Protein AF-A0A433RNG0-F1 (afdb_monomer_lite)

Structure (mmCIF, N/CA/C/O backbone):
data_AF-A0A433RNG0-F1
#
_entry.id   AF-A0A433RNG0-F1
#
loop_
_atom_site.group_PDB
_atom_site.id
_atom_site.type_symbol
_atom_site.label_atom_id
_atom_site.label_alt_id
_atom_site.label_comp_id
_atom_site.label_asym_id
_atom_site.label_entity_id
_atom_site.label_seq_id
_atom_site.pdbx_PDB_ins_code
_atom_site.Cartn_x
_atom_site.Cartn_y
_atom_site.Cartn_z
_atom_site.occupancy
_atom_site.B_iso_or_equiv
_atom_site.auth_seq_id
_atom_site.auth_comp_id
_atom_site.auth_asym_id
_atom_site.auth_atom_id
_atom_site.pdbx_PDB_model_num
ATOM 1 N N . MET A 1 1 ? -8.331 10.944 -22.963 1.00 43.50 1 MET A N 1
ATOM 2 C CA . MET A 1 1 ? -7.564 9.781 -22.475 1.00 43.50 1 MET A CA 1
ATOM 3 C C . MET A 1 1 ? -6.135 10.253 -22.287 1.00 43.50 1 MET A C 1
ATOM 5 O O . MET A 1 1 ? -5.576 10.763 -23.249 1.00 43.50 1 MET A O 1
ATOM 9 N N . MET A 1 2 ? -5.602 10.218 -21.063 1.00 50.66 2 MET A N 1
ATOM 10 C CA . MET A 1 2 ? -4.180 10.497 -20.838 1.00 50.66 2 MET A CA 1
ATOM 11 C C . MET A 1 2 ? -3.370 9.365 -21.469 1.00 50.66 2 MET A C 1
ATOM 13 O O . MET A 1 2 ? -3.699 8.191 -21.306 1.00 50.66 2 MET A O 1
ATOM 17 N N . GLU A 1 3 ? -2.357 9.724 -22.245 1.00 58.81 3 GLU A N 1
ATOM 18 C CA . GLU A 1 3 ? -1.425 8.773 -22.835 1.00 58.81 3 GLU A CA 1
ATOM 19 C C . GLU A 1 3 ? -0.542 8.216 -21.706 1.00 58.81 3 GLU A C 1
ATOM 21 O O . GLU A 1 3 ? 0.407 8.864 -21.266 1.00 58.81 3 GLU A O 1
ATOM 26 N N . ASN A 1 4 ? -0.895 7.039 -21.180 1.00 62.38 4 ASN A N 1
ATOM 27 C CA . ASN A 1 4 ? -0.120 6.372 -20.133 1.00 62.38 4 ASN A CA 1
ATOM 28 C C . ASN A 1 4 ? 1.174 5.822 -20.728 1.00 62.38 4 ASN A C 1
ATOM 30 O O . ASN A 1 4 ? 1.236 4.715 -21.267 1.00 62.38 4 ASN A O 1
ATOM 34 N N . LYS A 1 5 ? 2.224 6.633 -20.648 1.00 83.06 5 LYS A N 1
ATOM 35 C CA . LYS A 1 5 ? 3.543 6.276 -21.146 1.00 83.06 5 LYS A CA 1
ATOM 36 C C . LYS A 1 5 ? 4.182 5.248 -20.204 1.00 83.06 5 LYS A C 1
ATOM 38 O O . LYS A 1 5 ? 4.719 5.608 -19.166 1.00 83.06 5 LYS A O 1
ATOM 43 N N . GLN A 1 6 ? 4.163 3.972 -20.593 1.00 88.44 6 GLN A N 1
ATOM 44 C CA . GLN A 1 6 ? 4.719 2.850 -19.811 1.00 88.44 6 GLN A CA 1
ATOM 45 C C . GLN A 1 6 ? 6.244 2.904 -19.614 1.00 88.44 6 GLN A C 1
ATOM 47 O O . GLN A 1 6 ? 6.797 2.140 -18.829 1.00 88.44 6 GLN A O 1
ATOM 52 N N . ILE A 1 7 ? 6.944 3.777 -20.343 1.00 93.00 7 ILE A N 1
ATOM 53 C CA . ILE A 1 7 ? 8.397 3.929 -20.257 1.00 93.00 7 ILE A CA 1
ATOM 54 C C . ILE A 1 7 ? 8.771 5.411 -20.219 1.00 93.00 7 ILE A C 1
ATOM 56 O O . ILE A 1 7 ? 8.290 6.215 -21.023 1.00 93.00 7 ILE A O 1
ATOM 60 N N . LYS A 1 8 ? 9.689 5.792 -19.328 1.00 90.25 8 LYS A N 1
ATOM 61 C CA . LYS A 1 8 ? 10.209 7.170 -19.294 1.00 90.25 8 LYS A CA 1
ATOM 62 C C . LYS A 1 8 ? 11.068 7.457 -20.526 1.00 90.25 8 LYS A C 1
ATOM 64 O O . LYS A 1 8 ? 10.851 8.448 -21.231 1.00 90.25 8 LYS A O 1
ATOM 69 N N . SER A 1 9 ? 12.002 6.554 -20.830 1.00 94.31 9 SER A N 1
ATOM 70 C CA . SER A 1 9 ? 12.851 6.594 -22.024 1.00 94.31 9 SER A CA 1
ATOM 71 C C . SER A 1 9 ? 13.314 5.192 -22.429 1.00 94.31 9 SER A C 1
ATOM 73 O O . SER A 1 9 ? 13.340 4.279 -21.609 1.00 94.31 9 SER A O 1
ATOM 75 N N . LYS A 1 10 ? 13.721 5.022 -23.695 1.00 94.19 10 LYS A N 1
ATOM 76 C CA . LYS A 1 10 ? 14.255 3.743 -24.196 1.00 94.19 10 LYS A CA 1
ATOM 77 C C . LYS A 1 10 ? 15.561 3.342 -23.504 1.00 94.19 10 LYS A C 1
ATOM 79 O O . LYS A 1 10 ? 15.725 2.173 -23.187 1.00 94.19 10 LYS A O 1
ATOM 84 N N . ASN A 1 11 ? 16.451 4.300 -23.231 1.00 96.94 11 ASN A N 1
ATOM 85 C CA . ASN A 1 11 ? 17.732 4.013 -22.576 1.00 96.94 11 ASN A CA 1
ATOM 86 C C . ASN A 1 11 ? 17.516 3.410 -21.183 1.00 96.94 11 ASN A C 1
ATOM 88 O O . ASN A 1 11 ? 18.142 2.417 -20.855 1.00 96.94 11 ASN A O 1
ATOM 92 N N . ARG A 1 12 ? 16.559 3.921 -20.394 1.00 94.75 12 ARG A N 1
ATOM 93 C CA . ARG A 1 12 ? 16.276 3.358 -19.061 1.00 94.75 12 ARG A CA 1
ATOM 94 C C . ARG A 1 12 ? 15.708 1.939 -19.107 1.00 94.75 12 ARG A C 1
ATOM 96 O O . ARG A 1 12 ? 15.980 1.156 -18.204 1.00 94.75 12 ARG A O 1
ATOM 103 N N . VAL A 1 13 ? 14.973 1.597 -20.162 1.00 94.44 13 VAL A N 1
AT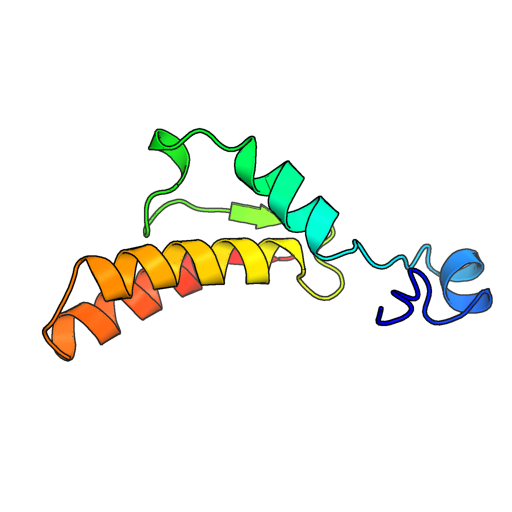OM 104 C CA . VAL A 1 13 ? 14.513 0.220 -20.392 1.00 94.44 13 VAL A CA 1
ATOM 105 C C . VAL A 1 13 ? 15.702 -0.688 -20.706 1.00 94.44 13 VAL A C 1
ATOM 107 O O . VAL A 1 13 ? 15.833 -1.745 -20.105 1.00 94.44 13 VAL A O 1
ATOM 110 N N . VAL A 1 14 ? 16.579 -0.272 -21.624 1.00 95.94 14 VAL A N 1
ATOM 111 C CA . VAL A 1 14 ? 17.723 -1.086 -22.070 1.00 95.94 14 VAL A CA 1
ATOM 112 C C . VAL A 1 14 ? 18.780 -1.240 -20.972 1.00 95.94 14 VAL A C 1
ATOM 114 O O . VAL A 1 14 ? 19.254 -2.347 -20.743 1.00 95.94 14 VAL A O 1
ATOM 117 N N . ASP A 1 15 ? 19.116 -0.152 -20.279 1.00 96.56 15 ASP A N 1
ATOM 118 C CA . ASP A 1 15 ? 20.242 -0.103 -19.340 1.00 96.56 15 ASP A CA 1
ATOM 119 C C . ASP A 1 15 ? 19.846 -0.507 -17.907 1.00 96.56 15 ASP A C 1
ATOM 121 O O . ASP A 1 15 ? 20.699 -0.934 -17.126 1.00 96.56 15 ASP A O 1
ATOM 125 N N . HIS A 1 16 ? 18.566 -0.358 -17.536 1.00 92.88 16 HIS A N 1
ATOM 126 C CA . HIS A 1 16 ? 18.090 -0.559 -16.158 1.00 92.88 16 HIS A CA 1
ATOM 127 C C . HIS A 1 16 ? 16.824 -1.415 -16.034 1.00 92.88 16 HIS A C 1
ATOM 129 O O . HIS A 1 16 ? 16.390 -1.672 -14.914 1.00 92.88 16 HIS A O 1
ATOM 135 N N . GLY A 1 17 ? 16.199 -1.826 -17.143 1.00 90.88 17 GLY A N 1
ATOM 136 C CA . GLY A 1 17 ? 14.932 -2.559 -17.103 1.00 90.88 17 GLY A CA 1
ATOM 137 C C . GLY A 1 17 ? 13.761 -1.758 -16.519 1.00 90.88 17 GLY A C 1
ATOM 138 O O . GLY A 1 17 ? 12.781 -2.360 -16.092 1.00 90.88 17 GLY A O 1
ATOM 139 N N . GLU A 1 18 ? 13.841 -0.420 -16.467 1.00 92.44 18 GLU A N 1
ATOM 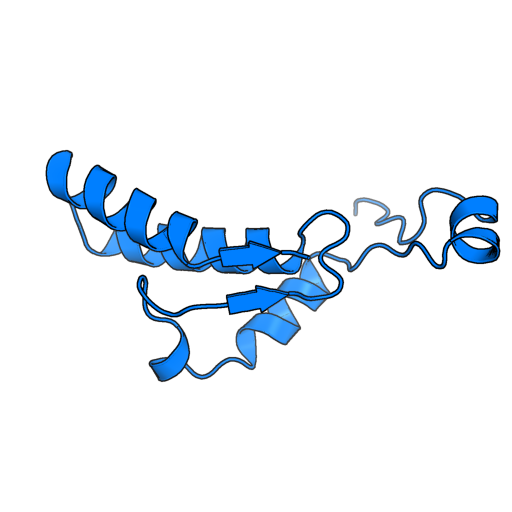140 C CA . GLU A 1 18 ? 12.783 0.398 -15.859 1.00 92.44 18 GLU A CA 1
ATOM 141 C C . GLU A 1 18 ? 11.525 0.407 -16.736 1.00 92.44 18 GLU A C 1
ATOM 143 O O . GLU A 1 18 ? 11.551 0.852 -17.887 1.00 92.44 18 GLU A O 1
ATOM 148 N N . VAL A 1 19 ? 10.407 -0.016 -16.150 1.00 93.25 19 VAL A N 1
ATOM 149 C CA . VAL A 1 19 ? 9.064 0.038 -16.733 1.00 93.25 19 VAL A CA 1
ATOM 150 C C . VAL A 1 19 ? 8.074 0.552 -15.690 1.00 93.25 19 VAL A C 1
ATOM 152 O O . VAL A 1 19 ? 8.286 0.382 -14.491 1.00 93.25 19 VAL A O 1
ATOM 155 N N . LEU A 1 20 ? 7.003 1.200 -16.145 1.00 93.94 20 LEU A N 1
ATOM 156 C CA . LEU A 1 20 ? 5.933 1.702 -15.288 1.00 93.94 20 LEU A CA 1
ATOM 157 C C . LEU A 1 20 ? 4.706 0.804 -15.410 1.00 93.94 20 LEU A C 1
ATOM 159 O O . LEU A 1 20 ? 4.165 0.616 -16.505 1.00 93.94 20 LEU A O 1
ATOM 163 N N . THR A 1 21 ? 4.256 0.277 -14.275 1.00 93.56 21 THR A N 1
ATOM 164 C CA . THR A 1 21 ? 2.989 -0.450 -14.180 1.00 93.56 21 THR A CA 1
ATOM 165 C C . THR A 1 21 ? 1.838 0.555 -14.264 1.00 93.56 21 THR A C 1
ATOM 167 O O . THR A 1 21 ? 1.807 1.485 -13.460 1.00 93.56 21 THR A O 1
ATOM 170 N N . PRO A 1 22 ? 0.905 0.427 -15.225 1.00 93.44 22 PRO A N 1
ATOM 171 C CA . PRO A 1 22 ? -0.212 1.357 -15.341 1.00 93.44 22 PRO A CA 1
ATOM 172 C C . PRO A 1 22 ? -1.242 1.139 -14.224 1.00 93.44 22 PRO A C 1
ATOM 174 O O . PRO A 1 22 ? -1.485 -0.000 -13.831 1.00 93.44 22 PRO A O 1
ATOM 177 N N . ASP A 1 23 ? -1.899 2.217 -13.790 1.00 93.62 23 ASP A N 1
ATOM 178 C CA . ASP A 1 23 ? -2.834 2.210 -12.650 1.00 93.62 23 ASP A CA 1
ATOM 179 C C . ASP A 1 23 ? -3.923 1.132 -12.752 1.00 93.62 23 ASP A C 1
ATOM 181 O O . ASP A 1 23 ? -4.161 0.412 -11.790 1.00 93.62 23 ASP A O 1
ATOM 185 N N . TRP A 1 24 ? -4.528 0.949 -13.933 1.00 94.94 24 TRP A N 1
ATOM 186 C CA . TRP A 1 24 ? -5.569 -0.070 -14.133 1.00 94.94 24 TRP A CA 1
ATOM 187 C C . TRP A 1 24 ? -5.063 -1.493 -13.857 1.00 94.94 24 TRP A C 1
ATOM 189 O O . TRP A 1 24 ? -5.798 -2.311 -13.321 1.00 94.94 24 TRP A O 1
ATOM 199 N N . LEU A 1 25 ? -3.802 -1.786 -14.194 1.00 96.12 25 LEU A N 1
ATOM 200 C CA . LEU A 1 25 ? -3.216 -3.105 -13.964 1.00 96.12 25 LEU A CA 1
ATOM 201 C C . LEU A 1 25 ? -2.881 -3.291 -12.485 1.00 96.12 25 LEU A C 1
ATOM 203 O O . LEU A 1 25 ? -3.028 -4.391 -11.962 1.00 96.12 25 LEU A O 1
ATOM 207 N N . VAL A 1 26 ? -2.438 -2.222 -11.814 1.00 96.69 26 VAL A N 1
ATOM 208 C CA . VAL A 1 26 ? -2.253 -2.232 -10.359 1.00 96.69 26 VAL A CA 1
ATOM 209 C C . VAL A 1 26 ? -3.580 -2.557 -9.681 1.00 96.69 26 VAL A C 1
ATOM 211 O O . VAL A 1 26 ? -3.615 -3.452 -8.841 1.00 96.69 26 VAL A O 1
ATOM 214 N N . ASP A 1 27 ? -4.663 -1.887 -10.076 1.00 97.31 27 ASP A N 1
ATOM 215 C CA . ASP A 1 27 ? -5.983 -2.120 -9.498 1.00 97.31 27 ASP A CA 1
ATOM 216 C C . ASP A 1 27 ? -6.477 -3.553 -9.736 1.00 97.31 27 ASP A C 1
ATOM 218 O O . ASP A 1 27 ? -6.793 -4.243 -8.764 1.00 97.31 27 ASP A O 1
ATOM 222 N N . ASP A 1 28 ? -6.428 -4.038 -10.982 1.00 98.25 28 ASP A N 1
ATOM 223 C CA . ASP A 1 28 ? -6.825 -5.407 -11.337 1.00 98.25 28 ASP A CA 1
ATOM 224 C C . ASP A 1 28 ? -6.032 -6.460 -10.545 1.00 98.25 28 ASP A C 1
ATOM 226 O O . ASP A 1 28 ? -6.586 -7.451 -10.072 1.00 98.25 28 ASP A O 1
ATOM 230 N N . MET A 1 29 ? -4.720 -6.265 -10.386 1.00 97.62 29 MET A N 1
ATOM 231 C CA . MET A 1 29 ? -3.867 -7.204 -9.653 1.00 97.62 29 MET A CA 1
ATOM 232 C C . MET A 1 29 ? -4.139 -7.189 -8.151 1.00 97.62 29 MET A C 1
ATOM 234 O O . MET A 1 29 ? -4.140 -8.246 -7.518 1.00 97.62 29 MET A O 1
ATOM 238 N N . LEU A 1 30 ? -4.357 -6.013 -7.566 1.00 97.38 30 LEU A N 1
ATOM 239 C CA . LEU A 1 30 ? -4.673 -5.905 -6.147 1.00 97.38 30 LEU A CA 1
ATOM 240 C C . LEU A 1 30 ? -6.082 -6.448 -5.836 1.00 97.38 30 LEU A C 1
ATOM 242 O O . LEU A 1 30 ? -6.307 -6.924 -4.725 1.00 97.38 30 LEU A O 1
ATOM 246 N N . ASP A 1 31 ? -7.010 -6.444 -6.797 1.00 97.31 31 ASP A N 1
ATOM 247 C CA . ASP A 1 31 ? -8.354 -7.030 -6.653 1.00 97.31 31 ASP A CA 1
ATOM 248 C C . ASP A 1 31 ? -8.342 -8.565 -6.592 1.00 97.31 31 ASP A C 1
ATOM 250 O O . ASP A 1 31 ? -9.295 -9.184 -6.116 1.00 97.31 31 ASP A O 1
ATOM 254 N N . LEU A 1 32 ? -7.235 -9.197 -6.994 1.00 97.31 32 LEU A N 1
ATOM 255 C CA . LEU A 1 32 ? -7.024 -10.635 -6.810 1.00 97.31 32 LEU A CA 1
ATOM 256 C C . LEU A 1 32 ? -6.697 -11.005 -5.356 1.00 97.31 32 LEU A C 1
ATOM 258 O O . LEU A 1 32 ? -6.706 -12.188 -5.008 1.00 97.31 32 LEU A O 1
ATOM 262 N N . ILE A 1 33 ? -6.380 -10.027 -4.502 1.00 95.62 33 ILE A N 1
ATOM 263 C CA . ILE A 1 33 ? -6.037 -10.269 -3.100 1.00 95.62 33 ILE A CA 1
ATOM 264 C C . ILE A 1 33 ? -7.323 -10.584 -2.318 1.00 95.62 33 ILE A C 1
ATOM 266 O O . ILE A 1 33 ? -8.243 -9.764 -2.295 1.00 95.62 33 ILE A O 1
ATOM 270 N N . PRO A 1 34 ? -7.407 -11.737 -1.624 1.00 94.56 34 PRO A N 1
ATOM 271 C CA . PRO A 1 34 ? -8.588 -12.087 -0.843 1.00 94.56 34 PRO A CA 1
ATOM 272 C C . PRO A 1 34 ? -8.887 -11.053 0.247 1.00 94.56 34 PRO A C 1
ATOM 274 O O . PRO A 1 34 ? -7.973 -10.572 0.915 1.00 94.56 34 PRO A O 1
ATOM 277 N N . LEU A 1 35 ? -10.171 -10.789 0.504 1.00 90.44 35 LEU A N 1
ATOM 278 C CA . LEU A 1 35 ? -10.607 -9.821 1.522 1.00 90.44 35 LEU A CA 1
ATOM 279 C C . LEU A 1 35 ? -10.000 -10.092 2.909 1.00 90.44 35 LEU A C 1
ATOM 281 O O . LEU A 1 35 ? -9.568 -9.162 3.587 1.00 90.44 35 LEU A O 1
ATOM 285 N N . ASP A 1 36 ? -9.873 -11.363 3.302 1.00 90.06 36 ASP A N 1
ATOM 286 C CA . ASP A 1 36 ? -9.284 -11.757 4.591 1.00 90.06 36 ASP A CA 1
ATOM 287 C C . ASP A 1 36 ? -7.803 -11.365 4.738 1.00 90.06 36 ASP A C 1
ATOM 289 O O . ASP A 1 36 ? -7.298 -11.251 5.861 1.00 90.06 36 ASP A O 1
ATOM 293 N N . ALA A 1 37 ? -7.110 -11.135 3.617 1.00 90.69 37 ALA A N 1
ATOM 294 C CA . ALA A 1 37 ? -5.732 -10.666 3.572 1.00 90.69 37 ALA A CA 1
ATOM 295 C C . ALA A 1 37 ? -5.616 -9.130 3.561 1.00 90.69 37 ALA A C 1
ATOM 297 O O . ALA A 1 37 ? -4.514 -8.624 3.756 1.00 90.69 37 ALA A O 1
ATOM 298 N N . SER A 1 38 ? -6.718 -8.383 3.433 1.00 92.06 38 SER A N 1
ATOM 299 C CA . SER A 1 38 ? -6.734 -6.925 3.198 1.00 92.06 38 SER A CA 1
ATOM 300 C C . SER A 1 38 ? -7.000 -6.071 4.445 1.00 92.06 38 SER A C 1
ATOM 302 O O . SER A 1 38 ? -7.502 -4.954 4.359 1.00 92.06 38 SER A O 1
ATOM 304 N N . LYS A 1 39 ? -6.640 -6.565 5.634 1.00 95.94 39 LYS A N 1
ATOM 305 C CA . LYS A 1 39 ? -6.800 -5.828 6.901 1.00 95.94 39 LYS A CA 1
ATOM 306 C C . LYS A 1 39 ? -5.867 -4.612 6.963 1.00 95.94 39 LYS A C 1
ATOM 308 O O . LYS A 1 39 ? -4.765 -4.627 6.404 1.00 95.94 39 LYS A O 1
ATOM 313 N N . ILE A 1 40 ? -6.238 -3.593 7.746 1.00 97.44 40 ILE A N 1
ATOM 314 C CA . ILE A 1 40 ? -5.388 -2.409 7.999 1.00 97.44 40 ILE A CA 1
ATOM 315 C C . ILE A 1 40 ? -3.994 -2.829 8.501 1.00 97.44 40 ILE A C 1
ATOM 317 O O . ILE A 1 40 ? -2.985 -2.322 8.017 1.00 97.44 40 ILE A O 1
ATOM 321 N N . SER A 1 41 ? -3.915 -3.833 9.378 1.00 97.06 41 SER A N 1
ATOM 322 C CA . SER A 1 41 ? -2.660 -4.356 9.941 1.00 97.06 41 SER A CA 1
ATOM 323 C C . SER A 1 41 ? -1.942 -5.413 9.088 1.00 97.06 41 SER A C 1
ATOM 325 O O . SER A 1 41 ? -0.860 -5.863 9.470 1.00 97.06 41 SER A O 1
ATOM 327 N N . SER A 1 42 ? -2.502 -5.828 7.943 1.00 97.62 42 SER A N 1
ATOM 328 C CA . SER A 1 42 ? -1.838 -6.777 7.036 1.00 97.62 42 SER A CA 1
ATOM 329 C C . SER A 1 42 ? -0.528 -6.208 6.500 1.00 97.62 42 SER A C 1
ATOM 331 O O . SER A 1 42 ? -0.469 -5.030 6.143 1.00 97.62 42 SER A O 1
ATOM 333 N N . ARG A 1 43 ? 0.497 -7.059 6.395 1.00 97.44 43 ARG A N 1
ATOM 334 C CA . ARG A 1 43 ? 1.833 -6.690 5.913 1.00 97.44 43 ARG A CA 1
ATOM 335 C C . ARG A 1 43 ? 2.004 -7.026 4.442 1.00 97.44 43 ARG A C 1
ATOM 337 O O . ARG A 1 43 ? 1.710 -8.149 4.044 1.00 97.44 43 ARG A O 1
ATOM 344 N N . TYR A 1 44 ? 2.540 -6.078 3.681 1.00 97.44 44 TYR A N 1
ATOM 345 C CA . TYR A 1 44 ? 2.815 -6.237 2.255 1.00 97.44 44 TYR A CA 1
ATOM 346 C C . TYR A 1 44 ? 4.274 -5.926 1.963 1.00 97.44 44 TYR A C 1
ATOM 348 O O . TYR A 1 44 ? 4.796 -4.912 2.422 1.00 97.44 44 TYR A O 1
ATOM 356 N N . LEU A 1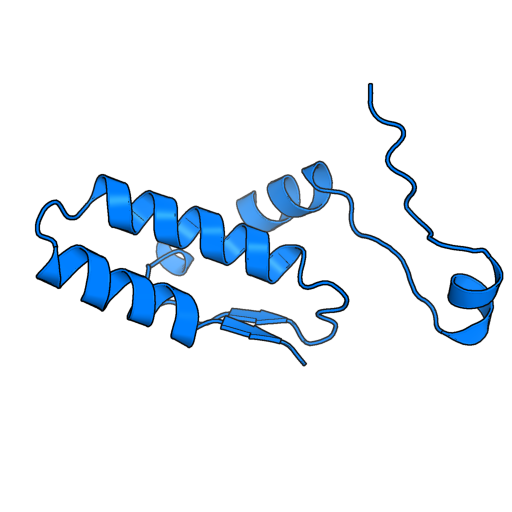 45 ? 4.915 -6.808 1.202 1.00 97.00 45 LEU A N 1
ATOM 357 C CA . LEU A 1 45 ? 6.277 -6.639 0.723 1.00 97.00 45 LEU A CA 1
ATOM 358 C C . LEU A 1 45 ? 6.249 -6.581 -0.798 1.00 97.00 45 LEU A C 1
ATOM 360 O O . LEU A 1 45 ? 5.813 -7.541 -1.427 1.00 97.00 45 LEU A O 1
ATOM 364 N N . GLU A 1 46 ? 6.766 -5.493 -1.353 1.00 96.44 46 GLU A N 1
ATOM 365 C CA . GLU A 1 46 ? 7.054 -5.374 -2.774 1.00 96.44 46 GLU A CA 1
ATOM 366 C C . GLU A 1 46 ? 8.571 -5.320 -2.974 1.00 96.44 46 GLU A C 1
ATOM 368 O O . GLU A 1 46 ? 9.233 -4.377 -2.540 1.00 96.44 46 GLU A O 1
ATOM 373 N N . ASN A 1 47 ? 9.140 -6.362 -3.586 1.00 94.12 47 ASN A N 1
ATOM 374 C CA . ASN A 1 47 ? 10.594 -6.500 -3.710 1.00 94.12 47 ASN A CA 1
ATOM 375 C C . ASN A 1 47 ? 11.198 -5.669 -4.851 1.00 94.12 47 ASN A C 1
ATOM 377 O O . ASN A 1 47 ? 12.411 -5.488 -4.877 1.00 94.12 47 ASN A O 1
ATOM 381 N N . SER A 1 48 ? 10.370 -5.247 -5.808 1.00 91.50 48 SER A N 1
ATOM 382 C CA . SER A 1 48 ? 10.763 -4.498 -7.000 1.00 91.50 48 SER A CA 1
ATOM 383 C C . SER A 1 48 ? 9.933 -3.223 -7.057 1.00 91.50 48 SER A C 1
ATOM 385 O O . SER A 1 48 ? 9.263 -2.930 -8.048 1.00 91.50 48 SER A O 1
ATOM 387 N N . SER A 1 49 ? 9.941 -2.482 -5.944 1.00 92.50 49 SER A N 1
ATOM 388 C CA . SER A 1 49 ? 8.933 -1.458 -5.674 1.00 92.50 49 SER A CA 1
ATOM 389 C C . SER A 1 49 ? 8.956 -0.308 -6.672 1.00 92.50 49 SER A C 1
ATOM 391 O O . SER A 1 49 ? 7.899 0.257 -6.945 1.00 92.50 49 SER A O 1
ATOM 393 N N . GLY A 1 50 ? 10.101 -0.008 -7.293 1.00 91.62 50 GLY A N 1
ATOM 394 C CA . GLY A 1 50 ? 10.200 1.019 -8.330 1.00 91.62 50 GLY A CA 1
ATOM 395 C C . GLY A 1 50 ? 9.681 2.364 -7.816 1.00 91.62 50 GLY A C 1
ATOM 396 O O . GLY A 1 50 ? 10.208 2.905 -6.851 1.00 91.62 50 GLY A O 1
ATOM 397 N N . GLU A 1 51 ? 8.630 2.902 -8.442 1.00 91.50 51 GLU A N 1
ATOM 398 C CA . GLU A 1 51 ? 7.951 4.130 -7.980 1.00 91.50 51 GLU A CA 1
ATOM 399 C C . GLU A 1 51 ? 6.863 3.885 -6.919 1.00 91.50 51 GLU A C 1
ATOM 401 O O . GLU A 1 51 ? 6.165 4.804 -6.503 1.00 91.50 51 GLU A O 1
ATOM 406 N N . GLY A 1 52 ? 6.708 2.643 -6.472 1.00 95.12 52 GLY A N 1
ATOM 407 C CA . GLY A 1 52 ? 5.801 2.251 -5.402 1.00 95.12 52 GLY A CA 1
ATOM 408 C C . GLY A 1 52 ? 4.353 2.056 -5.842 1.00 95.12 52 GLY A C 1
ATOM 409 O O . GLY A 1 52 ? 3.479 2.101 -4.987 1.00 95.12 52 GLY A O 1
ATOM 410 N N . ALA A 1 53 ? 4.074 1.828 -7.131 1.00 96.06 53 ALA A N 1
ATOM 411 C CA . ALA A 1 53 ? 2.707 1.786 -7.668 1.00 96.06 53 ALA A CA 1
ATOM 412 C C . ALA A 1 53 ? 1.770 0.844 -6.878 1.00 96.06 53 ALA A C 1
ATOM 414 O O . ALA A 1 53 ? 0.701 1.259 -6.431 1.00 96.06 53 ALA A O 1
ATOM 415 N N . PHE A 1 54 ? 2.212 -0.387 -6.600 1.00 97.31 54 PHE A N 1
ATOM 416 C CA . PHE A 1 54 ? 1.453 -1.335 -5.774 1.00 97.31 54 PHE A CA 1
ATOM 417 C C . PHE A 1 54 ? 1.339 -0.898 -4.312 1.00 97.31 54 PHE A C 1
ATOM 419 O O . PHE A 1 54 ? 0.262 -0.993 -3.730 1.00 97.31 54 PHE A O 1
ATOM 426 N N . LEU A 1 55 ? 2.417 -0.383 -3.714 1.00 97.75 55 LEU A N 1
ATOM 427 C CA . LEU A 1 55 ? 2.409 0.071 -2.319 1.00 97.75 55 LEU A CA 1
ATOM 428 C C . LEU A 1 55 ? 1.463 1.260 -2.116 1.00 97.75 55 LEU A C 1
ATOM 430 O O . LEU A 1 55 ? 0.751 1.303 -1.117 1.00 97.75 55 LEU A O 1
ATOM 434 N N . LEU A 1 56 ? 1.405 2.185 -3.077 1.00 97.31 56 LEU A N 1
ATOM 435 C CA . LEU A 1 56 ? 0.459 3.300 -3.081 1.00 97.31 56 LEU A CA 1
ATOM 436 C C . LEU A 1 56 ? -0.984 2.807 -3.232 1.00 97.31 56 LEU A C 1
ATOM 438 O O . LEU A 1 56 ? -1.854 3.255 -2.486 1.00 97.31 56 LEU A O 1
ATOM 442 N N . GLY A 1 57 ? -1.235 1.855 -4.137 1.00 97.44 57 GLY A N 1
ATOM 443 C CA . GLY A 1 57 ? -2.553 1.234 -4.293 1.00 97.44 57 GLY A CA 1
ATOM 444 C C . GLY A 1 57 ? -3.025 0.522 -3.020 1.00 97.44 57 GLY A C 1
ATOM 445 O O . GLY A 1 57 ? -4.164 0.702 -2.588 1.00 97.44 57 GLY A O 1
ATOM 446 N N . ILE A 1 58 ? -2.135 -0.224 -2.359 1.00 97.81 58 ILE A N 1
ATOM 447 C CA . ILE A 1 58 ? -2.425 -0.889 -1.081 1.00 97.81 58 ILE A CA 1
ATOM 448 C C . ILE A 1 58 ? -2.661 0.140 0.028 1.00 97.81 58 ILE A C 1
ATOM 450 O O . ILE A 1 58 ? -3.613 -0.008 0.794 1.00 97.81 58 ILE A O 1
ATOM 454 N N . LEU A 1 59 ? -1.821 1.178 0.128 1.00 98.00 59 LEU A N 1
ATOM 455 C CA . LEU A 1 59 ? -1.992 2.236 1.124 1.00 98.00 59 LEU A CA 1
ATOM 456 C C . LEU A 1 59 ? -3.355 2.904 0.969 1.00 98.00 59 LEU A C 1
ATOM 458 O O . LEU A 1 59 ? -4.065 3.042 1.957 1.00 98.00 59 LEU A O 1
ATOM 462 N N . LYS A 1 60 ? -3.743 3.253 -0.262 1.00 97.88 60 LYS A N 1
ATOM 463 C CA . LYS A 1 60 ? -5.051 3.845 -0.552 1.00 97.88 60 LYS A CA 1
ATOM 464 C C . LYS A 1 60 ? -6.187 2.961 -0.036 1.00 97.88 60 LYS A C 1
ATOM 466 O O . LYS A 1 60 ? -6.973 3.425 0.775 1.00 97.88 60 LYS A O 1
ATOM 471 N N . ARG A 1 61 ? -6.202 1.673 -0.394 1.00 97.62 61 ARG A N 1
ATOM 472 C CA . ARG A 1 61 ? -7.235 0.721 0.061 1.00 97.62 61 ARG A CA 1
ATOM 473 C C . ARG A 1 61 ? -7.275 0.583 1.582 1.00 97.62 61 ARG A C 1
ATOM 475 O O . ARG A 1 61 ? -8.347 0.484 2.166 1.00 97.62 61 ARG A O 1
ATOM 482 N N . LYS A 1 62 ? -6.115 0.592 2.247 1.00 98.06 62 LYS A N 1
ATOM 483 C CA . LYS A 1 62 ? -6.048 0.592 3.716 1.00 98.06 62 LYS A CA 1
ATOM 484 C C . LYS A 1 62 ? -6.637 1.870 4.304 1.00 98.06 62 LYS A C 1
ATOM 486 O O . LYS A 1 62 ? -7.367 1.782 5.283 1.00 98.06 62 LYS A O 1
ATOM 491 N N . LEU A 1 63 ? -6.312 3.030 3.736 1.00 98.12 63 LEU A N 1
ATOM 492 C CA . LEU A 1 63 ? -6.829 4.318 4.190 1.00 98.12 63 LEU A CA 1
ATOM 493 C C . LEU A 1 63 ? -8.334 4.440 3.959 1.00 98.12 63 LEU A C 1
ATOM 495 O O . LEU A 1 63 ? -9.014 4.941 4.844 1.00 98.12 63 LEU A O 1
ATOM 499 N N . ASP A 1 64 ? -8.854 3.922 2.846 1.00 97.81 64 ASP A N 1
ATOM 500 C CA . ASP A 1 64 ? -10.296 3.857 2.594 1.00 97.81 64 ASP A CA 1
ATOM 501 C C . ASP A 1 64 ? -10.993 3.100 3.741 1.00 97.81 64 ASP A C 1
ATOM 503 O O . ASP A 1 64 ? -11.894 3.641 4.373 1.00 97.81 64 ASP A O 1
ATOM 507 N N . ILE A 1 65 ? -10.474 1.928 4.138 1.00 97.38 65 ILE A N 1
ATOM 508 C CA . ILE A 1 65 ? -10.999 1.186 5.300 1.00 97.38 65 ILE A CA 1
ATOM 509 C C . ILE A 1 65 ? -10.883 2.012 6.593 1.00 97.38 65 ILE A C 1
ATOM 511 O O . ILE A 1 65 ? -11.819 2.024 7.389 1.00 97.38 65 ILE A O 1
ATOM 515 N N . VAL A 1 66 ? -9.755 2.693 6.836 1.00 98.31 66 VAL A N 1
ATOM 516 C CA . VAL A 1 66 ? -9.559 3.521 8.045 1.00 98.31 66 VAL A CA 1
ATOM 517 C C . VAL A 1 66 ? -10.609 4.628 8.127 1.00 98.31 66 VAL A C 1
ATOM 519 O O . VAL A 1 66 ? -11.271 4.753 9.155 1.00 98.31 66 VAL A O 1
ATOM 522 N N . PHE A 1 67 ? -10.779 5.400 7.054 1.00 98.12 67 PHE A N 1
ATOM 523 C CA . PHE A 1 67 ? -11.694 6.541 7.017 1.00 98.12 67 PHE A CA 1
ATOM 524 C C . PHE A 1 67 ? -13.171 6.133 6.921 1.00 98.12 67 PHE A C 1
ATOM 526 O O . PHE A 1 67 ? -14.034 6.934 7.259 1.00 98.12 67 PHE A O 1
ATOM 533 N N . GLU A 1 68 ? -13.473 4.904 6.497 1.00 97.81 68 GLU A N 1
ATOM 534 C CA . GLU A 1 68 ? -14.825 4.331 6.559 1.00 97.81 68 GLU A CA 1
ATOM 535 C C . GLU A 1 68 ? -15.166 3.731 7.934 1.00 97.81 68 GLU A C 1
ATOM 537 O O . GLU A 1 68 ? -16.344 3.575 8.256 1.00 97.81 68 GLU A O 1
ATOM 542 N N . THR A 1 69 ? -14.160 3.363 8.737 1.00 97.94 69 THR A N 1
ATOM 543 C CA . THR A 1 69 ? -14.356 2.614 9.994 1.00 97.94 69 THR A CA 1
ATOM 544 C C . THR A 1 69 ? -14.285 3.486 11.247 1.00 97.94 69 THR A C 1
ATOM 546 O O . THR A 1 69 ? -14.965 3.178 12.227 1.00 97.94 69 THR A O 1
ATOM 549 N N . TYR A 1 70 ? -13.447 4.526 11.258 1.00 98.19 70 TYR A N 1
ATOM 550 C CA . TYR A 1 70 ? -13.164 5.330 12.451 1.00 98.19 70 TYR A CA 1
ATOM 551 C C . TYR A 1 70 ? -13.531 6.799 12.245 1.00 98.19 70 TYR A C 1
ATOM 553 O O . TYR A 1 70 ? -13.285 7.361 11.183 1.00 98.19 70 TYR A O 1
ATOM 561 N N . ASP A 1 71 ? -14.041 7.437 13.301 1.00 97.75 71 ASP A N 1
ATOM 562 C CA . ASP A 1 71 ? -14.513 8.829 13.254 1.00 97.75 71 ASP A CA 1
ATOM 563 C C . ASP A 1 71 ? -13.756 9.764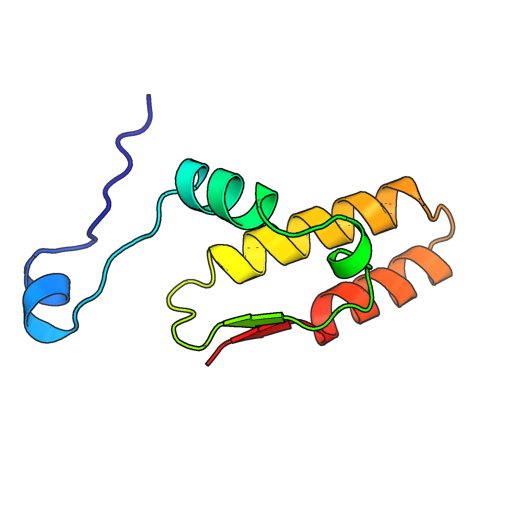 14.209 1.00 97.75 71 ASP A C 1
ATOM 565 O O . ASP A 1 71 ? -13.815 10.988 14.067 1.00 97.75 71 ASP A O 1
ATOM 569 N N . THR A 1 72 ? -13.053 9.219 15.210 1.00 98.50 72 THR A N 1
ATOM 570 C CA . THR A 1 72 ? -12.313 10.041 16.173 1.00 98.50 72 THR A CA 1
ATOM 571 C C . THR A 1 72 ? -10.921 10.388 15.640 1.00 98.50 72 THR A C 1
ATOM 573 O O . THR A 1 72 ? -10.272 9.533 15.027 1.00 98.50 72 THR A O 1
ATOM 576 N N . PRO A 1 73 ? -10.418 11.617 15.869 1.00 98.25 73 PRO A N 1
ATOM 577 C CA . PRO A 1 73 ? -9.066 11.992 15.461 1.00 98.25 73 PRO A CA 1
ATOM 578 C C . PRO A 1 73 ? -7.990 11.032 15.983 1.00 98.25 73 PRO A C 1
ATOM 580 O O . PRO A 1 73 ? -7.073 10.692 15.241 1.00 98.25 73 PRO A O 1
ATOM 583 N N . GLU A 1 74 ? -8.124 10.554 17.223 1.00 98.44 74 GLU A N 1
ATOM 584 C CA . GLU A 1 74 ? -7.166 9.645 17.853 1.00 98.44 74 GLU A CA 1
ATOM 585 C C . GLU A 1 74 ? -7.120 8.274 17.159 1.00 98.44 74 GLU A C 1
ATOM 587 O O . GLU A 1 74 ? -6.036 7.739 16.912 1.00 98.44 74 GLU A O 1
ATOM 592 N N . GLU A 1 75 ? -8.277 7.699 16.816 1.00 98.38 75 GLU A N 1
ATOM 593 C CA . GLU A 1 75 ? -8.342 6.420 16.100 1.00 98.38 75 GLU A CA 1
ATOM 594 C C . GLU A 1 75 ? -7.874 6.565 14.653 1.00 98.38 75 GLU A C 1
ATOM 596 O O . GLU A 1 75 ? -7.094 5.739 14.174 1.00 98.38 75 GLU A O 1
ATOM 601 N N . LEU A 1 76 ? -8.298 7.631 13.972 1.00 98.56 76 LEU A N 1
ATOM 602 C CA . LEU A 1 76 ? -7.869 7.933 12.610 1.00 98.56 76 LEU A CA 1
ATOM 603 C C . LEU A 1 76 ? -6.349 8.071 12.526 1.00 98.56 76 LEU A C 1
ATOM 605 O O . LEU A 1 76 ? -5.730 7.460 11.652 1.00 98.56 76 LEU A O 1
ATOM 609 N N . GLU A 1 77 ? -5.735 8.816 13.447 1.00 98.38 77 GLU A N 1
ATOM 610 C CA . GLU A 1 77 ? -4.281 8.956 13.524 1.00 98.38 77 GLU A CA 1
ATOM 611 C C . GLU A 1 77 ? -3.617 7.597 13.770 1.00 98.38 77 GLU A C 1
ATOM 613 O O . GLU A 1 77 ? -2.752 7.176 12.997 1.00 98.38 77 GLU A O 1
ATOM 618 N N . PHE A 1 78 ? -4.064 6.865 14.795 1.00 98.56 78 PHE A N 1
ATOM 619 C CA . PHE A 1 78 ? -3.479 5.579 15.156 1.00 98.56 78 PHE A CA 1
ATOM 620 C C . PHE A 1 78 ? -3.531 4.573 13.997 1.00 98.56 78 PHE A C 1
ATOM 622 O O . PHE A 1 78 ? -2.499 4.021 13.602 1.00 98.56 78 PHE A O 1
ATOM 629 N N . TYR A 1 79 ? -4.706 4.345 13.407 1.00 98.62 79 TYR A N 1
ATOM 630 C CA . TYR A 1 79 ? -4.871 3.332 12.364 1.00 98.62 79 TYR A CA 1
ATOM 631 C C . TYR A 1 79 ? -4.290 3.750 11.011 1.00 98.62 79 TYR A C 1
ATOM 633 O O . TYR A 1 79 ? -3.833 2.878 10.268 1.00 98.62 79 TYR A O 1
ATOM 641 N N . THR A 1 80 ? -4.194 5.051 10.721 1.00 98.38 80 THR A N 1
ATOM 642 C CA . THR A 1 80 ? -3.427 5.555 9.569 1.00 98.38 80 THR A CA 1
ATOM 643 C C . THR A 1 80 ? -1.954 5.159 9.685 1.00 98.38 80 THR A C 1
ATOM 645 O O . THR A 1 80 ? -1.377 4.615 8.738 1.00 98.38 80 THR A O 1
ATOM 648 N N . ILE A 1 81 ? -1.347 5.352 10.862 1.00 98.44 81 ILE A N 1
ATOM 649 C CA . ILE A 1 81 ? 0.046 4.958 11.111 1.00 98.44 81 ILE A CA 1
ATOM 650 C C . ILE A 1 81 ? 0.210 3.435 11.034 1.00 98.44 81 ILE A C 1
ATOM 652 O O . ILE A 1 81 ? 1.174 2.955 10.433 1.00 98.44 81 ILE A O 1
ATOM 656 N N . ILE A 1 82 ? -0.734 2.651 11.565 1.00 98.38 82 ILE A N 1
ATOM 657 C CA . ILE A 1 82 ? -0.714 1.187 11.407 1.00 98.38 82 ILE A CA 1
ATOM 658 C C . ILE A 1 82 ? -0.784 0.790 9.925 1.00 98.38 82 ILE A C 1
ATOM 660 O O . ILE A 1 82 ? -0.011 -0.064 9.491 1.00 98.38 82 ILE A O 1
ATOM 664 N N . GLY A 1 83 ? -1.664 1.405 9.134 1.00 97.69 83 GLY A N 1
ATOM 665 C CA . GLY A 1 83 ? -1.789 1.117 7.705 1.00 97.69 83 GLY A CA 1
ATOM 666 C C . GLY A 1 83 ? -0.496 1.392 6.933 1.00 97.69 83 GLY A C 1
ATOM 667 O O . GLY A 1 83 ? -0.062 0.553 6.143 1.00 97.69 83 GLY A O 1
ATOM 668 N N . LEU A 1 84 ? 0.152 2.524 7.219 1.00 97.69 84 LEU A N 1
ATOM 669 C CA . LEU A 1 84 ? 1.400 2.948 6.583 1.00 97.69 84 LEU A CA 1
ATOM 670 C C . LEU A 1 84 ? 2.604 2.078 6.977 1.00 97.69 84 LEU A C 1
ATOM 672 O O . LEU A 1 84 ? 3.387 1.672 6.123 1.00 97.69 84 LEU A O 1
ATOM 676 N N . THR A 1 85 ? 2.762 1.775 8.268 1.00 98.00 85 THR A N 1
ATOM 677 C CA . THR A 1 85 ? 3.957 1.088 8.808 1.00 98.00 85 THR A CA 1
ATOM 678 C C . THR A 1 85 ? 4.047 -0.400 8.457 1.00 98.00 85 THR A C 1
ATOM 680 O O . THR A 1 85 ? 5.074 -1.029 8.713 1.00 98.00 85 THR A O 1
ATOM 683 N N . ASN A 1 86 ? 3.000 -0.970 7.854 1.00 97.81 86 ASN A N 1
ATOM 684 C CA . ASN A 1 86 ? 2.960 -2.362 7.399 1.00 97.81 86 ASN A CA 1
ATOM 685 C C . ASN A 1 86 ? 3.240 -2.524 5.889 1.00 97.81 86 ASN A C 1
ATOM 687 O O . ASN A 1 86 ? 2.979 -3.591 5.324 1.00 97.81 86 ASN A O 1
ATOM 691 N N . LEU A 1 87 ? 3.769 -1.490 5.233 1.00 97.75 87 LEU A N 1
ATOM 692 C CA . LEU A 1 87 ? 4.171 -1.518 3.828 1.00 97.75 87 LEU A CA 1
ATOM 693 C C . LEU A 1 87 ? 5.696 -1.516 3.713 1.00 97.75 87 LEU A C 1
ATOM 695 O O . LEU A 1 87 ? 6.366 -0.652 4.275 1.00 97.75 87 LEU A O 1
ATOM 699 N N . TYR A 1 88 ? 6.237 -2.473 2.964 1.00 97.38 88 TYR A N 1
ATOM 700 C CA . TYR A 1 88 ? 7.674 -2.640 2.770 1.00 97.38 88 TYR A CA 1
ATOM 701 C C . TYR A 1 88 ? 7.991 -2.643 1.274 1.00 97.38 88 TYR A C 1
ATOM 703 O O . TYR A 1 88 ? 7.502 -3.498 0.540 1.00 97.38 88 TYR A O 1
ATOM 711 N N . GLY A 1 89 ? 8.807 -1.689 0.832 1.00 95.81 89 GLY A N 1
ATOM 712 C CA . GLY A 1 89 ? 9.377 -1.650 -0.514 1.00 95.81 89 GLY A CA 1
ATOM 713 C C . GLY A 1 89 ? 10.882 -1.855 -0.447 1.00 95.81 89 GLY A C 1
ATOM 714 O O . GLY A 1 89 ? 11.538 -1.232 0.391 1.00 95.81 89 GLY A O 1
ATOM 715 N N . ILE A 1 90 ? 11.404 -2.737 -1.297 1.00 89.88 90 ILE A N 1
ATOM 716 C CA . ILE A 1 90 ? 12.843 -2.906 -1.547 1.00 89.88 90 ILE A CA 1
ATOM 717 C C . ILE A 1 90 ? 13.158 -2.366 -2.946 1.00 89.88 90 ILE A C 1
ATOM 719 O O . ILE A 1 90 ? 12.239 -2.382 -3.810 1.00 89.88 90 ILE A O 1
#

Organism: NCBI:txid1562256

Foldseek 3Di:
DPPPDQDPDPCCCVVPVDTHDDLVNLVVVVVPDDPVQLELQHADEDAACRVN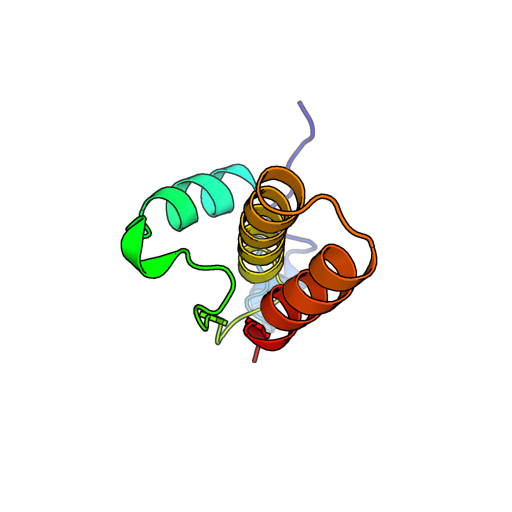SNVVVSLVSSLVCLVVPDDDPVSSVVSNCSNNVRYHYD

pLDDT: mean 93.91, std 9.24, range [43.5, 98.62]

Sequence (90 aa):
MMENKQIKSKNRVVDHGEVLTPDWLVDDMLDLIPLDASKISSRYLENSSGEGAFLLGILKRKLDIVFETYDTPEELEFYTIIGLTNLYGI

Radius of gyration: 15.6 Å; chains: 1; bounding box: 35×24×42 Å

InterPro domains:
  IPR029063 S-adenosyl-L-methionine-dependent methyltransferase superfamily [G3DSA:3.40.50.150] (4-90)
  IPR029063 S-adenosyl-L-methionine-dependent methyltra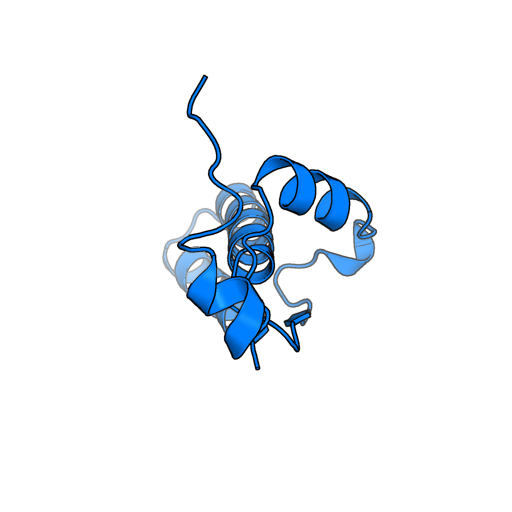nsferase superfamily [SSF53335] (15-90)

Secondary structure (DSSP, 8-state):
-----S-S-HHHHHHH------HHHHHHHHTTS-GGG--TT--EEETT-TT-HHHHHHHHHHHHHHHHH--SHHHHHHHHHHHHHTEEE-